Protein AF-A0AAE3KN17-F1 (afdb_monomer_lite)

Sequence (57 aa):
MSHDTINRYLNSENLTPELIWEKVRSELQDNPNACLVFDDTVLDKRFSSKIELVRRQ

pLDDT: mean 80.47, std 10.76, range [52.44, 94.38]

Organism: NCBI:txid2699891

Structure (mmCIF, N/CA/C/O backbone):
data_AF-A0AAE3KN17-F1
#
_entry.id   AF-A0AAE3KN17-F1
#
loop_
_atom_site.group_PDB
_atom_site.id
_atom_site.type_symbol
_atom_site.label_atom_id
_atom_site.label_alt_id
_atom_site.label_comp_id
_atom_site.label_asym_id
_atom_site.label_entity_id
_atom_site.label_seq_id
_atom_site.pdbx_PDB_ins_code
_atom_site.Cartn_x
_atom_site.Cartn_y
_atom_site.Cartn_z
_atom_site.occupancy
_atom_site.B_iso_or_equiv
_atom_site.auth_seq_id
_atom_site.auth_comp_id
_atom_site.auth_asym_id
_atom_site.auth_atom_id
_atom_site.pdbx_PDB_model_num
ATOM 1 N N . MET A 1 1 ? 13.280 13.032 12.837 1.00 60.06 1 MET A N 1
ATOM 2 C CA . MET A 1 1 ? 12.620 11.721 13.033 1.00 60.06 1 MET A CA 1
ATOM 3 C C . MET A 1 1 ? 13.714 10.689 13.275 1.00 60.06 1 MET A C 1
ATOM 5 O O . MET A 1 1 ? 14.612 10.612 12.448 1.00 60.06 1 MET A O 1
ATOM 9 N N . SER A 1 2 ? 13.71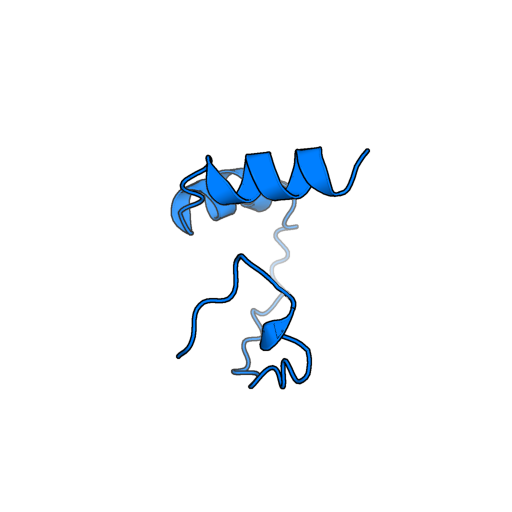1 9.981 14.409 1.00 82.00 2 SER A N 1
ATOM 10 C CA . SER A 1 2 ? 14.719 8.947 14.715 1.00 82.00 2 SER A CA 1
ATOM 11 C C . SER A 1 2 ? 14.273 7.580 14.184 1.00 82.00 2 SER A C 1
ATOM 13 O O . SER A 1 2 ? 13.072 7.304 14.153 1.00 82.00 2 SER A O 1
ATOM 15 N N . HIS A 1 3 ? 15.223 6.716 13.810 1.00 74.12 3 HIS A N 1
ATOM 16 C CA . HIS A 1 3 ? 14.947 5.323 13.435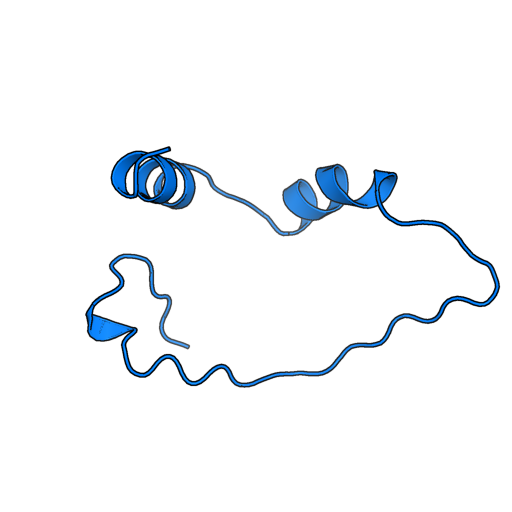 1.00 74.12 3 HIS A CA 1
ATOM 17 C C . HIS A 1 3 ? 14.188 4.564 14.535 1.00 74.12 3 HIS A C 1
ATOM 19 O O . HIS A 1 3 ? 13.269 3.809 14.232 1.00 74.12 3 HIS A O 1
ATOM 25 N N . ASP A 1 4 ? 14.497 4.842 15.805 1.00 78.94 4 ASP A N 1
ATOM 26 C CA . ASP A 1 4 ? 13.819 4.241 16.960 1.00 78.94 4 ASP A CA 1
ATOM 27 C C . ASP A 1 4 ? 12.319 4.578 17.005 1.00 78.94 4 ASP A C 1
ATOM 29 O O . ASP A 1 4 ? 11.476 3.721 17.253 1.00 78.94 4 ASP A O 1
ATOM 33 N N . THR A 1 5 ? 11.962 5.826 16.696 1.00 83.06 5 THR A N 1
ATOM 34 C CA . THR A 1 5 ? 10.565 6.280 16.733 1.00 83.06 5 THR A CA 1
ATOM 35 C C . THR A 1 5 ? 9.725 5.600 15.658 1.00 83.06 5 THR A C 1
ATOM 37 O O . THR A 1 5 ? 8.597 5.195 15.927 1.00 83.06 5 THR A O 1
ATOM 40 N N . ILE A 1 6 ? 10.286 5.447 14.456 1.00 79.50 6 ILE A N 1
ATOM 41 C CA . ILE A 1 6 ? 9.613 4.782 13.336 1.00 79.50 6 ILE A CA 1
ATOM 42 C C . ILE A 1 6 ? 9.468 3.286 13.626 1.00 79.50 6 ILE A C 1
ATOM 44 O O . ILE A 1 6 ? 8.385 2.739 13.447 1.00 79.50 6 ILE A O 1
ATOM 48 N N . ASN A 1 7 ? 10.514 2.634 14.141 1.00 79.56 7 ASN A N 1
ATOM 49 C CA . ASN A 1 7 ? 10.448 1.219 14.506 1.00 79.56 7 ASN A CA 1
ATOM 50 C C . ASN A 1 7 ? 9.433 0.965 15.621 1.00 79.56 7 ASN A C 1
ATOM 52 O O . ASN A 1 7 ? 8.663 0.014 15.532 1.00 79.56 7 ASN A O 1
ATOM 56 N N . ARG A 1 8 ? 9.387 1.814 16.655 1.00 80.88 8 ARG A N 1
ATOM 57 C CA . ARG A 1 8 ? 8.390 1.698 17.726 1.00 80.88 8 ARG A CA 1
ATOM 58 C C . ARG A 1 8 ? 6.972 1.835 17.181 1.00 80.88 8 ARG A C 1
ATOM 60 O O . ARG A 1 8 ? 6.146 0.994 17.499 1.00 80.88 8 ARG A O 1
ATOM 67 N N . TYR A 1 9 ? 6.728 2.830 16.328 1.00 83.44 9 TYR A N 1
ATOM 68 C CA . TYR A 1 9 ? 5.435 3.026 15.671 1.00 83.44 9 TYR A CA 1
ATOM 69 C C . TYR A 1 9 ? 5.017 1.803 14.842 1.00 83.44 9 TYR A C 1
ATOM 71 O O . TYR A 1 9 ? 3.922 1.284 15.022 1.00 83.44 9 TYR A O 1
ATOM 79 N N . LEU A 1 10 ? 5.906 1.290 13.986 1.00 81.62 10 LEU A N 1
ATOM 80 C CA . LEU A 1 10 ? 5.618 0.123 13.144 1.00 81.62 10 LEU A CA 1
ATOM 81 C C . LEU A 1 10 ? 5.436 -1.177 13.944 1.00 81.62 10 LEU A C 1
ATOM 83 O O . LEU A 1 10 ? 4.720 -2.062 13.491 1.00 81.62 10 LEU A O 1
ATOM 87 N N . ASN A 1 11 ? 6.080 -1.304 15.109 1.00 80.25 11 ASN A N 1
ATOM 88 C CA . ASN A 1 11 ? 5.922 -2.456 16.002 1.00 80.25 11 ASN A CA 1
ATOM 89 C C . ASN A 1 11 ? 4.646 -2.384 16.856 1.00 80.25 11 ASN A C 1
ATOM 91 O O . ASN A 1 11 ? 4.090 -3.426 17.197 1.00 80.25 11 ASN A O 1
ATOM 95 N N . SER A 1 12 ? 4.214 -1.185 17.262 1.00 80.12 12 SER A N 1
ATOM 96 C CA . SER A 1 12 ? 3.056 -1.012 18.148 1.00 80.12 12 SER A CA 1
ATOM 97 C C . SER A 1 12 ? 1.728 -0.940 17.404 1.00 80.12 12 SER A C 1
ATOM 99 O O . SER A 1 12 ? 0.693 -1.284 17.967 1.00 80.12 12 SER A O 1
ATOM 101 N N . GLU A 1 13 ? 1.744 -0.463 16.162 1.00 80.69 13 GLU A N 1
ATOM 102 C CA . GLU A 1 13 ? 0.536 -0.256 15.372 1.00 80.69 13 GLU A CA 1
ATOM 103 C C . GLU A 1 13 ? 0.160 -1.504 14.575 1.00 80.69 13 GLU A C 1
ATOM 105 O O . GLU A 1 13 ? 0.961 -2.057 13.820 1.00 80.69 13 GLU A O 1
ATOM 110 N N . ASN A 1 14 ? -1.105 -1.912 14.672 1.00 81.44 14 ASN A N 1
ATOM 111 C CA . ASN A 1 14 ? -1.657 -2.953 13.814 1.00 81.44 14 ASN A CA 1
ATOM 112 C C . ASN A 1 14 ? -2.246 -2.314 12.549 1.00 81.44 14 ASN A C 1
ATOM 114 O O . ASN A 1 14 ? -3.447 -2.058 12.454 1.00 81.44 14 ASN A O 1
ATOM 118 N N . LEU A 1 15 ? -1.374 -2.001 11.590 1.00 84.25 15 LEU A N 1
ATOM 119 C CA . LEU A 1 15 ? -1.761 -1.394 10.318 1.00 84.25 15 LEU A CA 1
ATOM 120 C C . LEU A 1 15 ? -2.386 -2.447 9.395 1.00 84.25 15 LEU A C 1
ATOM 122 O O . LEU A 1 15 ? -1.694 -3.114 8.622 1.00 84.25 15 LEU A O 1
ATOM 126 N N . THR A 1 16 ? -3.705 -2.605 9.483 1.00 89.00 16 THR A N 1
ATOM 127 C CA . THR A 1 16 ? -4.449 -3.481 8.575 1.00 89.00 16 THR A CA 1
ATOM 128 C C . THR A 1 16 ? -4.532 -2.863 7.172 1.00 89.00 16 THR A C 1
ATOM 130 O O . THR A 1 16 ? -4.530 -1.636 7.035 1.00 89.00 16 THR A O 1
ATOM 133 N N . PRO A 1 17 ? -4.642 -3.681 6.108 1.00 88.12 17 PRO A N 1
ATOM 134 C CA . PRO A 1 17 ? -4.844 -3.171 4.751 1.00 88.12 17 PRO A CA 1
ATOM 135 C C . PRO A 1 17 ? -6.056 -2.238 4.623 1.00 88.12 17 PRO A C 1
ATOM 137 O O . PRO A 1 17 ? -5.994 -1.256 3.892 1.00 88.12 17 PRO A O 1
ATOM 140 N N . GLU A 1 18 ? -7.128 -2.510 5.371 1.00 92.75 18 GLU A N 1
ATOM 141 C CA . GLU A 1 18 ? -8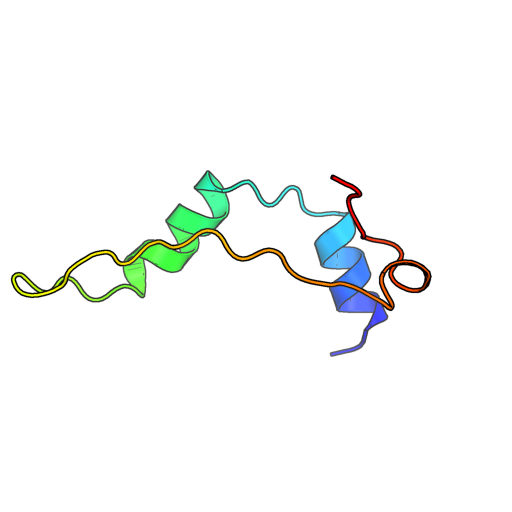.336 -1.680 5.423 1.00 92.75 18 GLU A CA 1
ATOM 142 C C . GLU A 1 18 ? -8.051 -0.283 5.991 1.00 92.75 18 GLU A C 1
ATOM 144 O O . GLU A 1 18 ? -8.356 0.713 5.340 1.00 92.75 18 GLU A O 1
ATOM 149 N N . LEU A 1 19 ? -7.362 -0.197 7.136 1.00 91.31 19 LEU A N 1
ATOM 150 C CA . LEU A 1 19 ? -6.982 1.085 7.739 1.00 91.31 19 LEU A CA 1
ATOM 151 C C . LEU A 1 19 ? -6.049 1.893 6.827 1.00 91.31 19 LEU A C 1
ATOM 153 O O . LEU A 1 19 ? -6.122 3.121 6.775 1.00 91.31 19 LEU A O 1
ATOM 157 N N . ILE A 1 20 ? -5.144 1.211 6.120 1.00 91.56 20 ILE A N 1
ATOM 158 C CA . ILE A 1 20 ? -4.275 1.862 5.135 1.00 91.56 20 ILE A CA 1
ATOM 159 C C . ILE A 1 20 ? -5.126 2.413 3.991 1.00 91.56 20 ILE A C 1
ATOM 161 O O . ILE A 1 20 ? -4.961 3.578 3.634 1.00 91.56 20 ILE A O 1
ATOM 165 N N . TRP A 1 21 ? -6.047 1.607 3.455 1.00 92.56 21 TRP A N 1
ATOM 166 C CA . TRP A 1 21 ? -6.927 1.991 2.355 1.00 92.56 21 TRP A CA 1
ATOM 167 C C . TRP A 1 21 ? -7.776 3.222 2.684 1.00 92.56 21 TRP A C 1
ATOM 169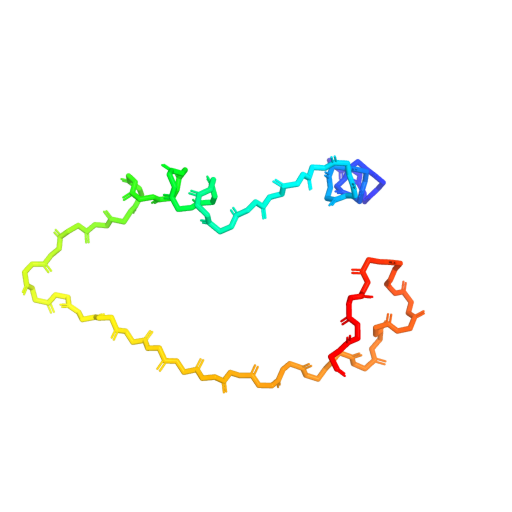 O O . TRP A 1 21 ? -7.817 4.161 1.890 1.00 92.56 21 TRP A O 1
ATOM 179 N N . GLU A 1 22 ? -8.384 3.271 3.871 1.00 94.06 22 GLU A N 1
ATOM 180 C CA . GLU A 1 22 ? -9.171 4.425 4.325 1.00 94.06 22 GLU A CA 1
ATOM 181 C C . GLU A 1 22 ? -8.368 5.731 4.317 1.00 94.06 22 GLU A C 1
ATOM 183 O O . GLU A 1 22 ? -8.899 6.781 3.956 1.00 94.06 22 GLU A O 1
ATOM 188 N N . LYS A 1 23 ? -7.079 5.670 4.675 1.00 91.50 23 LYS A N 1
ATOM 189 C CA . LYS A 1 23 ? -6.200 6.847 4.733 1.00 91.50 23 LYS A CA 1
ATOM 190 C C . LYS A 1 23 ? -5.699 7.311 3.370 1.00 91.50 23 LYS A C 1
ATOM 192 O O . LYS A 1 23 ? -5.442 8.496 3.204 1.00 91.50 23 LYS A O 1
ATOM 197 N N . VAL A 1 24 ? -5.499 6.393 2.426 1.00 92.19 24 VAL A N 1
ATOM 198 C CA . VAL A 1 24 ? -4.895 6.696 1.113 1.00 92.19 24 VAL A CA 1
ATOM 199 C C . VAL A 1 24 ? -5.932 6.943 0.024 1.00 92.19 24 VAL A C 1
ATOM 201 O O . VAL A 1 24 ? -5.633 7.630 -0.948 1.00 92.19 24 VAL A O 1
ATOM 204 N N . ARG A 1 25 ? -7.162 6.438 0.172 1.00 91.50 25 ARG A N 1
ATOM 205 C CA . ARG A 1 25 ? -8.189 6.531 -0.874 1.00 91.50 25 ARG A CA 1
ATOM 206 C C . ARG A 1 25 ? -8.463 7.966 -1.328 1.00 91.50 25 ARG A C 1
ATOM 208 O O . ARG A 1 25 ? -8.650 8.172 -2.519 1.00 91.50 25 ARG A O 1
ATOM 215 N N . SER A 1 26 ? -8.479 8.940 -0.416 1.00 91.44 26 SER A N 1
ATOM 216 C CA . SER A 1 26 ? -8.708 10.352 -0.764 1.00 91.44 26 SER A CA 1
ATOM 217 C C . SER A 1 26 ? -7.578 10.976 -1.583 1.00 91.44 26 SER A C 1
ATOM 219 O O . SER A 1 26 ? -7.807 11.959 -2.279 1.00 91.44 26 SER A O 1
ATOM 221 N N . GLU A 1 27 ? -6.372 10.417 -1.499 1.00 92.31 27 GLU A N 1
ATOM 222 C CA . GLU A 1 27 ? -5.193 10.885 -2.233 1.00 92.31 27 GLU A CA 1
ATOM 223 C C . GLU A 1 27 ? -5.127 10.300 -3.652 1.00 92.31 27 GLU A C 1
ATOM 225 O O . GLU A 1 27 ? -4.362 10.775 -4.495 1.00 92.31 27 GLU A O 1
ATOM 230 N N . LEU A 1 28 ? -5.919 9.261 -3.936 1.00 89.88 28 LEU A N 1
ATOM 231 C CA . LEU A 1 28 ? -6.022 8.679 -5.267 1.00 89.88 28 LEU A CA 1
ATOM 232 C C . LEU A 1 28 ? -6.937 9.541 -6.137 1.00 89.88 28 LEU A C 1
ATOM 234 O O . LEU A 1 28 ? -8.072 9.844 -5.779 1.00 89.88 28 LEU A O 1
ATOM 238 N N . GLN A 1 29 ? -6.436 9.927 -7.308 1.00 89.12 29 GLN A N 1
ATOM 239 C CA . GLN A 1 29 ? -7.217 10.691 -8.272 1.00 89.12 29 GLN A CA 1
ATOM 240 C C . GLN A 1 29 ? -8.098 9.749 -9.087 1.00 89.12 29 GLN A C 1
ATOM 242 O O . GLN A 1 29 ? -7.594 8.920 -9.848 1.00 89.12 29 GLN A O 1
ATOM 247 N N . ASP A 1 30 ? -9.411 9.923 -8.976 1.00 85.56 30 ASP A N 1
ATOM 248 C CA . ASP A 1 30 ? -10.357 9.248 -9.853 1.00 85.56 30 ASP A CA 1
ATOM 249 C C . ASP A 1 30 ? -10.227 9.811 -11.275 1.00 85.56 30 ASP A C 1
ATOM 251 O O . ASP A 1 30 ? -10.457 10.995 -11.530 1.00 85.56 30 ASP A O 1
ATOM 255 N N . ASN A 1 31 ? -9.850 8.955 -12.223 1.00 91.12 31 ASN A N 1
ATOM 256 C CA . ASN A 1 31 ? -9.789 9.297 -13.638 1.00 91.12 31 ASN A CA 1
ATOM 257 C C . ASN A 1 31 ? -10.454 8.176 -14.451 1.00 91.12 31 ASN A C 1
ATOM 259 O O . ASN A 1 31 ? -10.035 7.024 -14.333 1.00 91.12 31 ASN A O 1
ATOM 263 N N . PRO A 1 32 ? -11.455 8.481 -15.298 1.00 90.50 32 PRO A N 1
ATOM 264 C CA . PRO A 1 32 ? -12.170 7.471 -16.083 1.00 90.50 32 PRO A CA 1
ATOM 265 C C . PRO A 1 32 ? -11.277 6.698 -17.067 1.00 90.50 32 PRO A C 1
ATOM 267 O O . PRO A 1 32 ? -11.661 5.624 -17.517 1.00 90.50 32 PRO A O 1
ATOM 270 N N . ASN A 1 33 ? -10.091 7.223 -17.387 1.00 94.38 33 ASN A N 1
ATOM 271 C CA . ASN A 1 33 ? -9.101 6.572 -18.244 1.00 94.38 33 ASN A CA 1
ATOM 272 C C . ASN A 1 33 ? -7.962 5.906 -17.452 1.00 94.38 33 ASN A C 1
ATOM 274 O O . ASN A 1 33 ? -7.007 5.415 -18.056 1.00 94.38 33 ASN A O 1
ATOM 278 N N . ALA A 1 34 ? -8.007 5.923 -16.117 1.00 91.38 34 ALA A N 1
ATOM 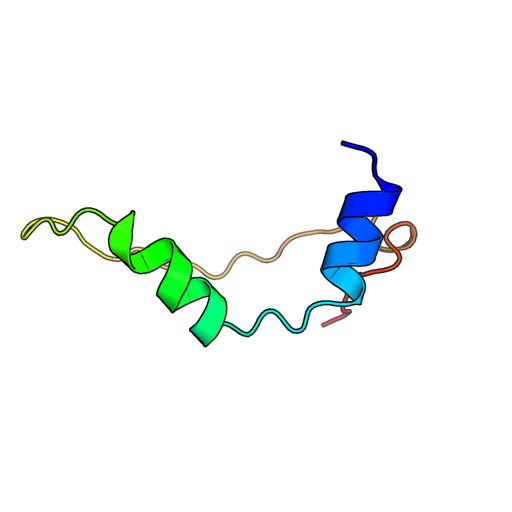279 C CA . ALA A 1 34 ? -7.025 5.217 -15.307 1.00 91.38 34 ALA A CA 1
ATOM 280 C C . ALA A 1 34 ? -7.266 3.704 -15.350 1.00 91.38 34 ALA A C 1
ATOM 282 O O . ALA A 1 34 ? -8.388 3.225 -15.512 1.00 91.38 34 ALA A O 1
ATOM 283 N N . CYS A 1 35 ? -6.192 2.947 -15.153 1.00 90.06 35 CYS A N 1
ATOM 284 C CA . CYS A 1 35 ? -6.250 1.507 -14.956 1.00 90.06 35 CYS A CA 1
ATOM 285 C C . CYS A 1 35 ? -5.434 1.126 -13.720 1.00 90.06 35 CYS A C 1
ATOM 287 O O . CYS A 1 35 ? -4.441 1.778 -13.38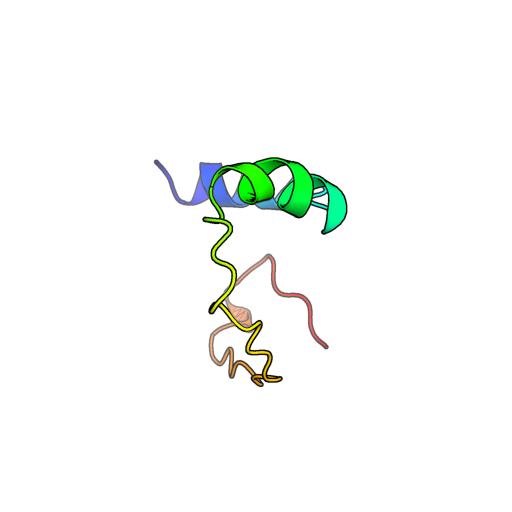9 1.00 90.06 35 CYS A O 1
ATOM 289 N N . LEU A 1 36 ? -5.868 0.073 -13.030 1.00 87.75 36 LEU A N 1
ATOM 290 C CA . LEU A 1 36 ? -5.105 -0.522 -11.944 1.00 87.75 36 LEU A CA 1
ATOM 291 C C . LEU A 1 36 ? -4.090 -1.494 -12.544 1.00 87.75 36 LEU A C 1
ATOM 293 O O . LEU A 1 36 ? -4.474 -2.486 -13.162 1.00 87.75 36 LEU A O 1
ATOM 297 N N . VAL A 1 37 ? -2.806 -1.214 -12.343 1.00 88.25 37 VAL A N 1
ATOM 298 C CA . VAL A 1 37 ? -1.721 -2.137 -12.686 1.00 88.25 37 VAL A CA 1
ATOM 299 C C . VAL A 1 37 ? -1.262 -2.814 -11.405 1.00 88.25 37 VAL A C 1
ATOM 301 O O . VAL A 1 37 ? -0.905 -2.140 -10.439 1.00 88.25 37 VAL A O 1
ATOM 304 N N . PHE A 1 38 ? -1.284 -4.143 -11.398 1.00 84.50 38 PHE A N 1
ATOM 305 C CA . PHE A 1 38 ? -0.832 -4.959 -10.280 1.00 84.50 38 PHE A CA 1
ATOM 306 C C . PHE A 1 38 ? 0.130 -6.031 -10.794 1.00 84.50 38 PHE A C 1
ATOM 308 O O . PHE A 1 38 ? -0.153 -6.667 -11.808 1.00 84.50 38 PHE A O 1
ATOM 315 N N . ASP A 1 39 ? 1.252 -6.206 -10.101 1.00 87.31 39 ASP A N 1
ATOM 316 C CA . ASP A 1 39 ? 2.267 -7.220 -10.391 1.00 87.31 39 ASP A CA 1
ATOM 317 C C . ASP A 1 39 ? 2.848 -7.751 -9.073 1.00 87.31 39 ASP A C 1
ATOM 319 O O . ASP A 1 39 ? 3.048 -6.987 -8.122 1.00 87.31 39 ASP A O 1
ATOM 323 N N . ASP A 1 40 ? 3.127 -9.052 -9.014 1.00 81.50 40 ASP A N 1
ATOM 324 C CA . ASP A 1 40 ? 3.715 -9.691 -7.838 1.00 81.50 40 ASP A CA 1
ATOM 325 C C . ASP A 1 40 ? 5.243 -9.566 -7.897 1.00 81.50 40 ASP A C 1
ATOM 327 O O . ASP A 1 40 ? 5.918 -10.232 -8.679 1.00 81.50 40 ASP A O 1
ATOM 331 N N . THR A 1 41 ? 5.826 -8.725 -7.040 1.00 77.88 41 THR A N 1
ATOM 332 C CA . THR A 1 41 ? 7.288 -8.590 -6.943 1.00 77.88 41 THR A CA 1
ATOM 333 C C . THR A 1 41 ? 7.851 -9.397 -5.774 1.00 77.88 41 THR A C 1
ATOM 335 O O . THR A 1 41 ? 7.498 -9.173 -4.615 1.00 77.88 41 THR A O 1
ATOM 338 N N . VAL A 1 42 ? 8.827 -10.267 -6.053 1.00 78.19 42 VAL A N 1
ATOM 339 C CA . VAL A 1 42 ? 9.650 -10.895 -5.009 1.00 78.19 42 VAL A CA 1
ATOM 340 C C . VAL A 1 42 ? 10.755 -9.925 -4.594 1.00 78.19 42 VAL A C 1
ATOM 342 O O . VAL A 1 42 ? 11.717 -9.692 -5.324 1.00 78.19 42 VAL A O 1
ATOM 345 N N . LEU A 1 43 ? 10.625 -9.342 -3.402 1.00 74.62 43 LEU A N 1
ATOM 346 C CA . LEU A 1 43 ? 11.643 -8.453 -2.844 1.00 74.62 43 LEU A CA 1
ATOM 347 C C . LEU A 1 43 ? 12.772 -9.261 -2.196 1.00 74.62 43 LEU A C 1
ATOM 349 O O . LEU A 1 43 ? 12.605 -9.829 -1.115 1.00 74.62 43 LEU A O 1
ATOM 353 N N . ASP A 1 44 ? 13.952 -9.250 -2.814 1.00 73.81 44 ASP A N 1
ATOM 354 C CA . ASP A 1 44 ? 15.159 -9.847 -2.240 1.00 73.81 44 ASP A CA 1
ATOM 355 C C . ASP A 1 44 ? 15.712 -8.981 -1.092 1.00 73.81 44 ASP A C 1
ATOM 357 O O . ASP A 1 44 ? 16.488 -8.039 -1.276 1.00 73.81 44 ASP A O 1
ATOM 361 N N . LYS A 1 45 ? 15.292 -9.292 0.138 1.00 69.00 45 LYS A N 1
ATOM 362 C CA . LYS A 1 45 ? 15.751 -8.608 1.353 1.00 69.00 45 LYS A CA 1
ATOM 363 C C . LYS A 1 45 ? 17.023 -9.263 1.901 1.00 69.00 45 LYS A C 1
ATOM 365 O O . LYS A 1 45 ? 17.010 -9.834 2.990 1.00 69.00 45 LYS A O 1
ATOM 370 N N . ARG A 1 46 ? 18.152 -9.134 1.199 1.00 69.25 46 ARG A N 1
ATOM 371 C CA . ARG A 1 46 ? 19.453 -9.729 1.606 1.00 69.25 46 ARG A CA 1
ATOM 372 C C . ARG A 1 46 ? 19.960 -9.301 2.987 1.00 69.25 46 ARG A C 1
ATOM 374 O O . ARG A 1 46 ? 20.691 -10.043 3.632 1.00 69.25 46 ARG A O 1
ATOM 381 N N . PHE A 1 47 ? 19.554 -8.125 3.466 1.00 70.94 47 PHE A N 1
ATOM 382 C CA . PHE A 1 47 ? 19.892 -7.614 4.803 1.00 70.94 47 PHE A CA 1
ATOM 383 C C . PHE A 1 47 ? 18.757 -7.777 5.821 1.00 70.94 47 PHE A C 1
ATOM 385 O O . PHE A 1 47 ? 18.814 -7.202 6.906 1.00 70.94 47 PHE A O 1
ATOM 392 N N . SER A 1 48 ? 17.732 -8.568 5.493 1.00 65.88 48 SER A N 1
ATOM 393 C CA . SER A 1 48 ? 16.588 -8.858 6.367 1.00 65.88 48 SER A CA 1
ATOM 394 C C . SER A 1 48 ? 16.989 -9.379 7.744 1.00 65.88 48 SER A C 1
ATOM 396 O O . SER A 1 48 ? 16.308 -9.094 8.720 1.00 65.88 48 SER A O 1
ATOM 398 N N . SER A 1 49 ? 18.124 -10.074 7.846 1.00 66.62 49 SER A N 1
ATOM 399 C CA . SER A 1 49 ? 18.686 -10.569 9.107 1.00 66.62 49 SER A CA 1
ATOM 400 C C . SER A 1 49 ? 19.066 -9.471 10.103 1.00 66.62 49 SER A C 1
ATOM 402 O O . SER A 1 49 ? 19.198 -9.757 11.288 1.00 66.62 49 SER A O 1
ATOM 404 N N . LYS A 1 50 ? 19.238 -8.226 9.640 1.00 67.44 50 LYS A N 1
ATOM 405 C CA . LYS A 1 50 ? 19.531 -7.052 10.476 1.00 67.44 50 LYS A CA 1
ATOM 406 C C . LYS A 1 50 ? 18.293 -6.191 10.750 1.00 67.44 50 LYS A C 1
ATOM 408 O O . LYS A 1 50 ? 18.415 -5.159 11.401 1.00 67.44 50 LYS A O 1
ATOM 413 N N . ILE A 1 51 ? 17.126 -6.578 10.227 1.00 68.62 51 ILE A N 1
ATOM 414 C CA . ILE A 1 51 ? 15.869 -5.838 10.364 1.00 68.62 51 ILE A CA 1
ATOM 415 C C . ILE A 1 51 ? 14.975 -6.610 11.333 1.00 68.62 51 ILE A C 1
ATOM 417 O O . ILE A 1 51 ? 14.447 -7.666 11.001 1.00 68.62 51 ILE A O 1
ATOM 421 N N . GLU A 1 52 ? 14.796 -6.059 12.528 1.00 66.25 52 GLU A N 1
ATOM 422 C CA . GLU A 1 52 ? 14.063 -6.676 13.645 1.00 66.25 52 GLU A CA 1
ATOM 423 C C . GLU A 1 52 ? 12.589 -7.000 13.307 1.00 66.25 52 GLU A C 1
ATOM 425 O O . GLU A 1 52 ? 12.016 -7.952 13.822 1.00 66.25 52 GLU A O 1
ATOM 430 N N . LEU A 1 53 ? 12.008 -6.255 12.362 1.00 64.44 53 LEU A N 1
ATOM 431 C CA . LEU A 1 53 ? 10.604 -6.303 11.928 1.00 64.44 53 LEU A CA 1
ATOM 432 C C . LEU A 1 53 ? 10.326 -7.220 10.719 1.00 64.44 53 LEU A C 1
ATOM 434 O O . LEU A 1 53 ? 9.244 -7.172 10.129 1.00 64.44 53 LEU A O 1
ATOM 438 N N . VAL A 1 54 ? 11.299 -8.015 10.268 1.00 64.88 54 VAL A N 1
ATOM 439 C CA . VAL A 1 54 ? 11.106 -8.833 9.064 1.00 64.88 54 VAL A CA 1
ATOM 440 C C . VAL A 1 54 ? 10.140 -9.996 9.323 1.00 64.88 54 VAL A C 1
ATOM 442 O O . VAL A 1 54 ? 10.377 -10.862 10.162 1.00 64.88 54 VAL A O 1
ATOM 445 N N . ARG A 1 55 ? 9.062 -10.064 8.534 1.00 60.38 55 ARG A N 1
ATOM 446 C CA . ARG A 1 55 ? 8.281 -11.292 8.348 1.00 60.38 55 ARG A CA 1
ATOM 447 C C . ARG A 1 55 ? 8.979 -12.163 7.308 1.00 60.38 55 ARG A C 1
ATOM 449 O O . ARG A 1 55 ? 9.240 -11.701 6.197 1.00 60.38 55 ARG A O 1
ATOM 456 N N . ARG A 1 56 ? 9.296 -13.404 7.681 1.00 56.38 56 ARG A N 1
ATOM 457 C CA . ARG A 1 56 ? 9.761 -14.443 6.753 1.00 56.38 56 ARG A CA 1
ATOM 458 C C . ARG A 1 56 ? 8.522 -15.075 6.117 1.00 56.38 56 ARG A C 1
ATOM 460 O O . ARG A 1 56 ? 7.594 -15.413 6.851 1.00 56.38 56 ARG A O 1
ATOM 467 N N . GLN A 1 57 ? 8.492 -15.124 4.789 1.00 52.44 57 GLN A N 1
ATOM 468 C CA . GLN A 1 57 ? 7.474 -15.837 4.016 1.00 52.44 57 GLN A CA 1
ATOM 469 C C . GLN A 1 57 ? 7.912 -17.282 3.801 1.00 52.44 57 GLN A C 1
ATOM 471 O O . GLN A 1 57 ? 9.145 -17.498 3.721 1.00 52.44 57 GLN A O 1
#

Foldseek 3Di:
DDPVVVVVCVVVDPDDPVNVCVVCVVVDDDDPPDDDDDDDDDDDPVVLVVPPPDDDD

Radius of gyration: 15.84 Å; chains: 1; bounding box: 32×28×36 Å

Secondary structure (DSSP, 8-state):
--HHHHHHHHHH----HHHHHHHHGGGSPP-TT------------TTGGG-TTPPP-